Protein AF-A0A0F2L322-F1 (afdb_monomer_lite)

Secondary structure (DSSP, 8-state):
----EE---EEES-HHHHHHHHHTT---EEE-EEEEEEETTEEEEEEESSTT-EEEEEEE---EE---------EEEEEEE--SSTTPPPEEEEEEE--EEEEEEEEEE--EEEEE-S--SSS-GGGG---------EEEEEEEE---EEEEE--

pLDDT: mean 93.97, std 6.43, range [60.31, 98.62]

Radius of gyration: 17.5 Å; chains: 1; bounding box: 43×41×44 Å

Structure (mmCIF, N/CA/C/O backbone):
data_AF-A0A0F2L322-F1
#
_entry.id   AF-A0A0F2L322-F1
#
loop_
_atom_site.group_PDB
_atom_site.id
_atom_site.type_symbol
_atom_site.label_atom_id
_atom_site.label_alt_id
_atom_site.label_comp_id
_atom_site.label_asym_id
_atom_site.label_entity_id
_atom_site.label_seq_id
_atom_site.pdbx_PDB_ins_code
_atom_site.Cartn_x
_atom_site.Cartn_y
_atom_site.Cartn_z
_atom_site.occupancy
_atom_site.B_iso_or_equiv
_atom_site.auth_seq_id
_atom_site.auth_comp_id
_atom_site.auth_asym_id
_atom_site.auth_atom_id
_atom_site.pdbx_PDB_model_num
ATOM 1 N N . GLY A 1 1 ? -5.402 22.760 3.038 1.00 74.81 1 GLY A N 1
ATOM 2 C CA . GLY A 1 1 ? -4.187 23.553 2.788 1.00 74.81 1 GLY A CA 1
ATOM 3 C C . GLY A 1 1 ? -3.024 22.663 2.406 1.00 74.81 1 GLY A C 1
ATOM 4 O O . GLY A 1 1 ? -2.596 22.723 1.269 1.00 74.81 1 GLY A O 1
ATOM 5 N N . GLN A 1 2 ? -2.531 21.828 3.329 1.00 81.50 2 GLN A N 1
ATOM 6 C CA . GLN A 1 2 ? -1.408 20.915 3.072 1.00 81.50 2 GLN A CA 1
ATOM 7 C C . GLN A 1 2 ? -1.843 19.657 2.297 1.00 81.50 2 GLN A C 1
ATOM 9 O O . GLN A 1 2 ? -2.841 19.035 2.664 1.00 81.50 2 GLN A O 1
ATOM 14 N N . GLU A 1 3 ? -1.084 19.270 1.269 1.00 85.06 3 GLU A N 1
ATOM 15 C CA . GLU A 1 3 ? -1.274 18.011 0.536 1.00 85.06 3 GLU A CA 1
ATOM 16 C C . GLU A 1 3 ? -0.951 16.804 1.430 1.00 85.06 3 GLU A C 1
ATOM 18 O O . GLU A 1 3 ? 0.088 16.773 2.096 1.00 85.06 3 GLU A O 1
ATOM 23 N N . LYS A 1 4 ? -1.848 15.810 1.458 1.00 88.81 4 LYS A N 1
ATOM 24 C CA . LYS A 1 4 ? -1.683 14.562 2.218 1.00 88.81 4 LYS A CA 1
ATOM 25 C C . LYS A 1 4 ? -2.232 13.378 1.428 1.00 88.81 4 LYS A C 1
ATOM 27 O O . LYS A 1 4 ? -3.207 13.519 0.694 1.00 88.81 4 LYS A O 1
ATOM 32 N N . TYR A 1 5 ? -1.662 12.194 1.638 1.00 91.94 5 TYR A N 1
ATOM 33 C CA . TYR A 1 5 ? -2.169 10.960 1.034 1.00 91.94 5 TYR A CA 1
ATOM 34 C C . TYR A 1 5 ? -3.107 10.224 1.978 1.00 91.94 5 TYR A C 1
ATOM 36 O O . TYR A 1 5 ? -2.713 9.872 3.086 1.00 91.94 5 TYR A O 1
ATOM 44 N N . PHE A 1 6 ? -4.321 9.917 1.530 1.00 94.81 6 PHE A N 1
ATOM 45 C CA . PHE A 1 6 ? -5.230 9.043 2.264 1.00 94.81 6 PHE A CA 1
ATOM 46 C C . PHE A 1 6 ? -5.056 7.590 1.816 1.00 94.81 6 PHE A C 1
ATOM 48 O O . PHE A 1 6 ? -5.117 7.282 0.627 1.00 94.81 6 PHE A O 1
ATOM 55 N N . THR A 1 7 ? -4.829 6.677 2.761 1.00 95.50 7 THR A N 1
ATOM 56 C CA . THR A 1 7 ? -4.699 5.247 2.445 1.00 95.50 7 THR A CA 1
ATOM 57 C C . THR A 1 7 ? -6.072 4.593 2.400 1.00 95.50 7 THR A C 1
ATOM 59 O O . THR A 1 7 ? -6.579 4.163 3.430 1.00 95.50 7 THR A O 1
ATOM 62 N N . ALA A 1 8 ? -6.658 4.517 1.203 1.00 94.50 8 ALA A N 1
ATOM 63 C CA . ALA A 1 8 ? -7.971 3.905 0.990 1.00 94.50 8 ALA A CA 1
ATOM 64 C C . ALA A 1 8 ? -7.932 2.366 1.016 1.00 94.50 8 ALA A C 1
ATOM 66 O O . ALA A 1 8 ? -8.810 1.735 1.594 1.00 94.50 8 ALA A O 1
ATOM 67 N N . TYR A 1 9 ? -6.892 1.766 0.429 1.00 96.19 9 TYR A N 1
ATOM 68 C CA . TYR A 1 9 ? -6.712 0.315 0.347 1.00 96.19 9 TYR A CA 1
ATOM 69 C C . TYR A 1 9 ? -5.259 -0.052 0.636 1.00 96.19 9 TYR A C 1
ATOM 71 O O . TYR A 1 9 ? -4.341 0.664 0.230 1.00 96.19 9 TYR A O 1
ATOM 79 N N . ASN A 1 10 ? -5.034 -1.173 1.322 1.00 97.06 10 ASN A N 1
ATOM 80 C CA . ASN A 1 10 ? -3.701 -1.732 1.506 1.00 97.06 10 ASN A CA 1
ATOM 81 C C . ASN A 1 10 ? -3.786 -3.256 1.679 1.00 97.06 10 ASN A C 1
ATOM 83 O O . ASN A 1 10 ? -4.694 -3.761 2.334 1.00 97.06 10 ASN A O 1
ATOM 87 N N . TYR A 1 11 ? -2.835 -3.986 1.103 1.00 98.12 11 TYR A N 1
ATOM 88 C CA . TYR A 1 11 ? -2.778 -5.442 1.161 1.00 98.12 11 TYR A CA 1
ATOM 89 C C . TYR A 1 11 ? -1.413 -5.880 1.672 1.00 98.12 11 TYR A C 1
ATOM 91 O O . TYR A 1 11 ? -0.409 -5.215 1.411 1.00 98.12 11 TYR A O 1
ATOM 99 N N . VAL A 1 12 ? -1.402 -6.965 2.437 1.00 97.94 12 VAL A N 1
ATOM 100 C CA . VAL A 1 12 ? -0.202 -7.584 3.007 1.00 97.94 12 VAL A CA 1
ATOM 101 C C . VAL A 1 12 ? -0.347 -9.102 2.982 1.00 97.94 12 VAL A C 1
ATOM 103 O O . VAL A 1 12 ? -1.456 -9.621 2.873 1.00 97.94 12 VAL A O 1
ATOM 106 N N . ASN A 1 13 ? 0.769 -9.805 3.120 1.00 97.25 13 ASN A N 1
ATOM 107 C CA . ASN A 1 13 ? 0.838 -11.262 3.232 1.00 97.25 13 ASN A CA 1
ATOM 108 C C . ASN A 1 13 ? 1.418 -11.718 4.591 1.00 97.25 13 ASN A C 1
ATOM 110 O O . ASN A 1 13 ? 1.746 -12.887 4.743 1.00 97.25 13 ASN A O 1
ATOM 114 N N . SER A 1 14 ? 1.523 -10.816 5.580 1.00 97.38 14 SER A N 1
ATOM 115 C CA . SER A 1 14 ? 1.957 -11.128 6.950 1.00 97.38 14 SER A CA 1
ATOM 116 C C . SER A 1 14 ? 0.954 -10.652 8.000 1.00 97.38 14 SER A C 1
ATOM 118 O O . SER A 1 14 ? 0.349 -9.581 7.880 1.00 97.38 14 SER A O 1
ATOM 120 N N . ASP A 1 15 ? 0.780 -11.462 9.037 1.00 97.50 15 ASP A N 1
ATOM 121 C CA . ASP A 1 15 ? -0.103 -11.228 10.180 1.00 97.50 15 ASP A CA 1
ATOM 122 C C . ASP A 1 15 ? 0.376 -10.072 11.055 1.00 97.50 15 ASP A C 1
ATOM 124 O O . ASP A 1 15 ? -0.403 -9.163 11.336 1.00 97.50 15 ASP A O 1
ATOM 128 N N . VAL A 1 16 ? 1.670 -10.019 11.372 1.00 97.19 16 VAL A N 1
ATOM 129 C CA . VAL A 1 16 ? 2.290 -8.900 12.093 1.00 97.19 16 VAL A CA 1
ATOM 130 C C . VAL A 1 16 ? 2.059 -7.597 11.329 1.00 97.19 16 VAL A C 1
ATOM 132 O O . VAL A 1 16 ? 1.667 -6.579 11.901 1.00 97.19 16 VAL A O 1
ATOM 135 N N . GLY A 1 17 ? 2.236 -7.631 10.003 1.00 95.56 17 GLY A N 1
ATOM 136 C CA . GLY A 1 17 ? 1.980 -6.488 9.140 1.00 95.56 17 GLY A CA 1
ATOM 137 C C . GLY A 1 17 ? 0.511 -6.067 9.146 1.00 95.56 17 GLY A C 1
ATOM 138 O O . GLY A 1 17 ? 0.231 -4.862 9.136 1.00 95.56 17 GLY A O 1
ATOM 139 N N . LEU A 1 18 ? -0.413 -7.028 9.156 1.00 97.69 18 LEU A N 1
ATOM 140 C CA . LEU A 1 18 ? -1.853 -6.795 9.189 1.00 97.69 18 LEU A CA 1
ATOM 141 C C . LEU A 1 18 ? -2.288 -6.176 10.522 1.00 97.69 18 LEU A C 1
ATOM 143 O O . LEU A 1 18 ? -2.849 -5.077 10.511 1.00 97.69 18 LEU A O 1
ATOM 147 N N . ALA A 1 19 ? -2.007 -6.856 11.634 1.00 97.81 19 ALA A N 1
ATOM 148 C CA . ALA A 1 19 ? -2.435 -6.480 12.979 1.00 97.81 19 ALA A CA 1
ATOM 149 C C . ALA A 1 19 ? -1.874 -5.110 13.368 1.00 97.81 19 ALA A C 1
ATOM 151 O O . ALA A 1 19 ? -2.639 -4.167 13.571 1.00 97.81 19 ALA A O 1
ATOM 152 N N . ALA A 1 20 ? -0.547 -4.936 13.310 1.00 96.12 20 ALA A N 1
ATOM 153 C CA . ALA A 1 20 ? 0.090 -3.665 13.650 1.00 96.12 20 ALA A CA 1
ATOM 154 C C . ALA A 1 20 ? -0.454 -2.513 12.789 1.00 96.12 20 ALA A C 1
ATOM 156 O O . ALA A 1 20 ? -0.787 -1.442 13.295 1.00 96.12 20 ALA A O 1
ATOM 157 N N . GLY A 1 21 ? -0.615 -2.744 11.480 1.00 96.62 21 GLY A N 1
ATOM 158 C CA . GLY A 1 21 ? -1.168 -1.759 10.551 1.00 96.62 21 GLY A CA 1
ATOM 159 C C . GLY A 1 21 ? -2.556 -1.258 10.951 1.00 96.62 21 GLY A C 1
ATOM 160 O O . GLY A 1 21 ? -2.794 -0.047 10.939 1.00 96.62 21 GLY A O 1
ATOM 161 N N . ARG A 1 22 ? -3.453 -2.185 11.298 1.00 97.94 22 ARG A N 1
ATOM 162 C CA . ARG A 1 22 ? -4.852 -1.903 11.638 1.00 97.94 22 ARG A CA 1
ATOM 163 C C . ARG A 1 22 ? -4.994 -1.317 13.040 1.00 97.94 22 ARG A C 1
ATOM 165 O O . ARG A 1 22 ? -5.684 -0.318 13.212 1.00 97.94 22 ARG A O 1
ATOM 172 N N . GLU A 1 23 ? -4.319 -1.901 14.021 1.00 97.12 23 GLU A N 1
ATOM 173 C CA . GLU A 1 23 ? -4.528 -1.600 15.439 1.00 97.12 23 GLU A CA 1
ATOM 174 C C . GLU A 1 23 ? -3.740 -0.381 15.913 1.00 97.12 23 GLU A C 1
ATOM 176 O O . GLU A 1 23 ? -4.272 0.438 16.662 1.00 97.12 23 GLU A O 1
ATOM 181 N N . ILE A 1 24 ? -2.500 -0.199 15.448 1.00 96.25 24 ILE A N 1
ATOM 182 C CA . ILE A 1 24 ? -1.673 0.944 15.857 1.00 96.25 24 ILE A CA 1
ATOM 183 C C . ILE A 1 24 ? -2.119 2.188 15.087 1.00 96.25 24 ILE A C 1
ATOM 185 O O . ILE A 1 24 ? -2.552 3.174 15.689 1.00 96.25 24 ILE A O 1
ATOM 189 N N . TRP A 1 25 ? -2.081 2.123 13.752 1.00 96.56 25 TRP A N 1
ATOM 190 C CA . TRP A 1 25 ? -2.254 3.302 12.895 1.00 96.56 25 TRP A CA 1
ATOM 191 C C . TRP A 1 25 ? -3.591 3.391 12.144 1.00 96.56 25 TRP A C 1
ATOM 193 O O . TRP A 1 25 ? -3.838 4.413 11.508 1.00 96.56 25 TRP A O 1
ATOM 203 N N . GLY A 1 26 ? -4.441 2.359 12.164 1.00 97.44 26 GLY A N 1
ATOM 204 C CA . GLY A 1 26 ? -5.729 2.387 11.455 1.00 97.44 26 GLY A CA 1
ATOM 205 C C . GLY A 1 26 ? -5.654 2.180 9.942 1.00 97.44 26 GLY A C 1
ATOM 206 O O . GLY A 1 26 ? -6.554 2.591 9.217 1.00 97.44 26 GLY A O 1
ATOM 207 N N . VAL A 1 27 ? -4.578 1.585 9.424 1.00 97.31 27 VAL A N 1
ATOM 208 C CA . VAL A 1 27 ? -4.444 1.308 7.987 1.00 97.31 27 VAL A CA 1
ATOM 209 C C . VAL A 1 27 ? -5.430 0.200 7.594 1.00 97.31 27 VAL A C 1
ATOM 211 O O . VAL A 1 27 ? -5.427 -0.841 8.255 1.00 97.31 27 VAL A O 1
ATOM 214 N N . PRO A 1 28 ? -6.227 0.348 6.515 1.00 97.19 28 PRO A N 1
ATOM 215 C CA . PRO A 1 28 ? -7.263 -0.616 6.129 1.00 97.19 28 PRO A CA 1
ATOM 216 C C . PRO A 1 28 ? -6.664 -1.842 5.423 1.00 97.19 28 PRO A C 1
ATOM 218 O O . PRO A 1 28 ? -6.990 -2.157 4.279 1.00 97.19 28 PRO A O 1
ATOM 221 N N . LYS A 1 29 ? -5.731 -2.519 6.096 1.00 97.94 29 LYS A N 1
ATOM 222 C CA . LYS A 1 29 ? -5.033 -3.681 5.559 1.00 97.94 29 LYS A CA 1
ATOM 223 C C . LYS A 1 29 ? -5.966 -4.887 5.452 1.00 97.94 29 LYS A C 1
ATOM 225 O O . LYS A 1 29 ? -6.771 -5.130 6.359 1.00 97.94 29 LYS A O 1
ATOM 230 N N . LYS A 1 30 ? -5.802 -5.649 4.370 1.00 97.81 30 LYS A N 1
ATOM 231 C CA . LYS A 1 30 ? -6.370 -6.987 4.147 1.00 97.81 30 LYS A CA 1
ATOM 232 C C . LYS A 1 30 ? -5.268 -7.973 3.747 1.00 97.81 30 LYS A C 1
ATOM 234 O O . LYS A 1 30 ? -4.254 -7.568 3.181 1.00 97.81 30 LYS A O 1
ATOM 239 N N . PHE A 1 31 ? -5.491 -9.261 3.997 1.00 97.62 31 PHE A N 1
ATOM 240 C CA . PHE A 1 31 ? -4.633 -10.315 3.457 1.00 97.62 31 PHE A CA 1
ATOM 241 C C . PHE A 1 31 ? -4.862 -10.523 1.962 1.00 97.62 31 PHE A C 1
ATOM 243 O O . PHE A 1 31 ? -6.012 -10.538 1.517 1.00 97.62 31 PHE A O 1
ATOM 250 N N . GLY A 1 32 ? -3.778 -10.730 1.218 1.00 97.50 32 GLY A N 1
ATOM 251 C CA . GLY A 1 32 ? -3.788 -11.147 -0.183 1.00 97.50 32 GLY A CA 1
ATOM 252 C C . GLY A 1 32 ? -2.496 -11.874 -0.552 1.00 97.50 32 GLY A C 1
ATOM 253 O O . GLY A 1 32 ? -1.523 -11.836 0.200 1.00 97.50 32 GLY A O 1
ATOM 254 N N . VAL A 1 33 ? -2.488 -12.523 -1.715 1.00 98.12 33 VAL A N 1
ATOM 255 C CA . VAL A 1 33 ? -1.269 -13.082 -2.307 1.00 98.12 33 VAL A CA 1
ATOM 256 C C . VAL A 1 33 ? -0.654 -12.006 -3.181 1.00 98.12 33 VAL A C 1
ATOM 258 O O . VAL A 1 33 ? -1.272 -11.541 -4.133 1.00 98.12 33 VAL A O 1
ATOM 261 N N . LEU A 1 34 ? 0.542 -11.562 -2.829 1.00 98.00 34 LEU A N 1
ATOM 262 C CA . LEU A 1 34 ? 1.242 -10.507 -3.544 1.00 98.00 34 LEU A CA 1
ATOM 263 C C . LEU A 1 34 ? 2.737 -10.751 -3.469 1.00 98.00 34 LEU A C 1
ATOM 265 O O . LEU A 1 34 ? 3.229 -11.226 -2.444 1.00 98.00 34 LEU A O 1
ATOM 269 N N . ASP A 1 35 ? 3.431 -10.405 -4.543 1.00 97.94 35 ASP A N 1
ATOM 270 C CA . ASP A 1 35 ? 4.883 -10.491 -4.614 1.00 97.94 35 ASP A CA 1
ATOM 271 C C . ASP A 1 35 ? 5.438 -9.554 -5.697 1.00 97.94 35 ASP A C 1
ATOM 273 O O . ASP A 1 35 ? 4.688 -8.985 -6.501 1.00 97.94 35 ASP A O 1
ATOM 277 N N . ILE A 1 36 ? 6.761 -9.400 -5.707 1.00 97.69 36 ILE A N 1
ATOM 278 C CA . ILE A 1 36 ? 7.539 -8.744 -6.754 1.00 97.69 36 ILE A CA 1
ATOM 279 C C . ILE A 1 36 ? 8.475 -9.783 -7.375 1.00 97.69 36 ILE A C 1
ATOM 281 O O . ILE A 1 36 ? 9.462 -10.198 -6.774 1.00 97.69 36 ILE A O 1
ATOM 285 N N . VAL A 1 37 ? 8.194 -10.160 -8.617 1.00 97.94 37 VAL A N 1
ATOM 286 C CA . VAL A 1 37 ? 8.911 -11.194 -9.365 1.00 97.94 37 VAL A CA 1
ATOM 287 C C . VAL A 1 37 ? 9.802 -10.548 -10.421 1.00 97.94 37 VAL A C 1
ATOM 289 O O . VAL A 1 37 ? 9.384 -9.625 -11.120 1.00 97.94 37 VAL A O 1
ATOM 292 N N . LYS A 1 38 ? 11.033 -11.042 -10.560 1.00 97.69 38 LYS A N 1
ATOM 293 C CA . LYS A 1 38 ? 11.947 -10.654 -11.644 1.00 97.69 38 LYS A CA 1
ATOM 294 C C . LYS A 1 38 ? 11.882 -11.679 -12.769 1.00 97.69 38 LYS A C 1
ATOM 296 O O . LYS A 1 38 ? 11.907 -12.878 -12.502 1.00 97.69 38 LYS A O 1
ATOM 301 N N . TYR A 1 39 ? 11.847 -11.209 -14.009 1.00 96.81 39 TYR A N 1
ATOM 302 C CA . TYR A 1 39 ? 11.903 -12.044 -15.203 1.00 96.81 39 TYR A CA 1
ATOM 303 C C . TYR A 1 39 ? 12.774 -11.357 -16.256 1.00 96.81 39 TYR A C 1
ATOM 305 O O . TYR A 1 39 ? 12.341 -10.396 -16.885 1.00 96.81 39 TYR A O 1
ATOM 313 N N . TYR A 1 40 ? 14.011 -11.836 -16.416 1.00 96.38 40 TYR A N 1
ATOM 314 C CA . TYR A 1 40 ? 15.049 -11.173 -17.215 1.00 96.38 40 TYR A CA 1
ATOM 315 C C . TYR A 1 40 ? 15.208 -9.690 -16.834 1.00 96.38 40 TYR A C 1
ATOM 317 O O . TYR A 1 40 ? 15.572 -9.386 -15.697 1.00 96.38 40 TYR A O 1
ATOM 325 N N . ASP A 1 41 ? 14.942 -8.778 -17.766 1.00 96.38 41 ASP A N 1
ATOM 326 C CA . ASP A 1 41 ? 15.022 -7.328 -17.603 1.00 96.38 41 ASP A CA 1
ATOM 327 C C . ASP A 1 41 ? 13.709 -6.695 -17.110 1.00 96.38 41 ASP A C 1
ATOM 329 O O . ASP A 1 41 ? 13.632 -5.480 -16.930 1.00 96.38 41 ASP A O 1
ATOM 333 N N . LEU A 1 42 ? 12.681 -7.506 -16.850 1.00 98.06 42 LEU A N 1
ATOM 334 C CA . LEU A 1 42 ? 11.395 -7.063 -16.329 1.00 98.06 42 LEU A CA 1
ATOM 335 C C . LEU A 1 42 ? 11.260 -7.347 -14.835 1.00 98.06 42 LEU A C 1
ATOM 337 O O . LEU A 1 42 ? 11.711 -8.364 -14.302 1.00 98.06 42 LEU A O 1
ATOM 341 N N . VAL A 1 43 ? 10.539 -6.457 -14.164 1.00 98.50 43 VAL A N 1
ATOM 342 C CA . VAL A 1 43 ? 10.058 -6.646 -12.799 1.00 98.50 43 VAL A CA 1
ATOM 343 C C . VAL A 1 43 ? 8.542 -6.535 -12.804 1.00 98.50 43 VAL A C 1
ATOM 345 O O . VAL A 1 43 ? 7.989 -5.544 -13.279 1.00 98.50 43 VAL A O 1
ATOM 348 N N . MET A 1 44 ? 7.870 -7.544 -12.256 1.00 98.38 44 MET A N 1
ATOM 349 C CA . MET A 1 44 ? 6.419 -7.602 -12.132 1.00 98.38 44 MET A CA 1
ATOM 350 C C . MET A 1 44 ? 6.010 -7.633 -10.660 1.00 98.38 44 MET A C 1
ATOM 352 O O . MET A 1 44 ? 6.351 -8.563 -9.939 1.00 98.38 44 MET A O 1
ATOM 356 N N . GLY A 1 45 ? 5.225 -6.655 -10.223 1.00 98.38 45 GLY A N 1
ATOM 357 C CA . GLY A 1 45 ? 4.457 -6.726 -8.983 1.00 98.38 45 GLY A CA 1
ATOM 358 C C . GLY A 1 45 ? 3.035 -7.207 -9.256 1.00 98.38 45 GLY A C 1
ATOM 359 O O . GLY A 1 45 ? 2.428 -6.803 -10.251 1.00 98.38 45 GLY A O 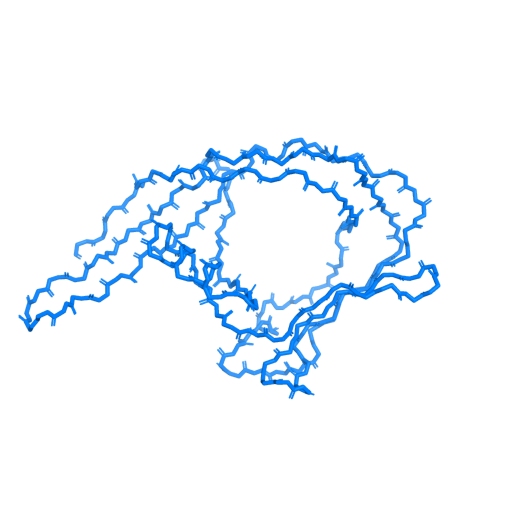1
ATOM 360 N N . TYR A 1 46 ? 2.470 -8.031 -8.379 1.00 98.50 46 TYR A N 1
ATOM 361 C CA . TYR A 1 46 ? 1.076 -8.458 -8.511 1.00 98.50 46 TYR A CA 1
ATOM 362 C C . TYR A 1 46 ? 0.337 -8.527 -7.175 1.00 98.50 46 TYR A C 1
ATOM 364 O O . TYR A 1 46 ? 0.950 -8.630 -6.116 1.00 98.50 46 TYR A O 1
ATOM 372 N N . LEU A 1 47 ? -0.994 -8.472 -7.243 1.00 98.62 47 LEU A N 1
ATOM 373 C CA . LEU A 1 47 ? -1.907 -8.709 -6.127 1.00 98.62 47 LEU A CA 1
ATOM 374 C C . LEU A 1 47 ? -3.044 -9.629 -6.572 1.00 98.62 47 LEU A C 1
ATOM 376 O O . LEU A 1 47 ? -3.745 -9.329 -7.538 1.00 98.62 47 LEU A O 1
ATOM 380 N N . GLU A 1 48 ? -3.267 -10.692 -5.815 1.00 98.50 48 GLU A N 1
ATOM 381 C CA . GLU A 1 48 ? -4.325 -11.682 -5.971 1.00 98.50 48 GLU A CA 1
ATOM 382 C C . GLU A 1 48 ? -5.133 -11.824 -4.683 1.00 98.50 48 GLU A C 1
ATOM 384 O O . GLU A 1 48 ? -4.582 -11.877 -3.576 1.00 98.50 48 GLU A O 1
ATOM 389 N N . ARG A 1 49 ? -6.458 -11.891 -4.825 1.00 97.50 49 ARG A N 1
ATOM 390 C CA . ARG A 1 49 ? -7.365 -12.179 -3.712 1.00 97.50 49 ARG A CA 1
ATOM 391 C C . ARG A 1 49 ? -8.723 -12.669 -4.244 1.00 97.50 49 ARG A C 1
ATOM 393 O O . ARG A 1 49 ? -9.490 -11.837 -4.731 1.00 97.50 49 ARG A O 1
ATOM 400 N N . PRO A 1 50 ? -9.057 -13.970 -4.111 1.00 96.69 50 PRO A N 1
ATOM 401 C CA . PRO A 1 50 ? -8.230 -15.079 -3.591 1.00 96.69 50 PRO A CA 1
ATOM 402 C C . PRO A 1 50 ? -7.023 -15.422 -4.499 1.00 96.69 50 PRO A C 1
ATOM 404 O O . PRO A 1 50 ? -6.895 -14.825 -5.569 1.00 96.69 50 PRO A O 1
ATOM 407 N N . PRO A 1 51 ? -6.128 -16.355 -4.099 1.00 97.00 51 PRO A N 1
ATOM 408 C CA . PRO A 1 51 ? -5.066 -16.856 -4.981 1.00 97.00 51 PRO A CA 1
ATOM 409 C C . PRO A 1 51 ? -5.623 -17.294 -6.345 1.00 97.00 51 PRO A C 1
ATOM 411 O O . PRO A 1 51 ? -6.684 -17.914 -6.407 1.00 97.00 51 PRO A O 1
ATOM 414 N N . GLY A 1 52 ? -4.937 -16.945 -7.434 1.00 96.94 52 GLY A N 1
ATOM 415 C CA . GLY A 1 52 ? -5.403 -17.173 -8.807 1.00 96.94 52 GLY A CA 1
ATOM 416 C C . GLY A 1 52 ? -6.378 -16.112 -9.338 1.00 96.94 52 GLY A C 1
ATOM 417 O O . GLY A 1 52 ? -6.562 -16.009 -10.549 1.00 96.94 52 GLY A O 1
ATOM 418 N N . TYR A 1 53 ? -6.954 -15.265 -8.478 1.00 97.81 53 TYR A N 1
ATOM 419 C CA . TYR A 1 53 ? -7.809 -14.150 -8.891 1.00 97.81 53 TYR A CA 1
ATOM 420 C C . TYR A 1 53 ? -7.036 -12.828 -8.864 1.00 97.81 53 TYR A C 1
ATOM 422 O O . TYR A 1 53 ? -6.971 -12.127 -7.848 1.00 97.81 53 TYR A O 1
ATOM 430 N N . ARG A 1 54 ? -6.413 -12.487 -9.997 1.00 98.25 54 ARG A N 1
ATOM 431 C CA . ARG A 1 54 ? -5.552 -11.302 -10.142 1.00 98.25 54 ARG A CA 1
ATOM 432 C C . ARG A 1 54 ? -6.357 -10.008 -10.063 1.00 98.25 54 ARG A C 1
ATOM 434 O O . ARG A 1 54 ? -7.222 -9.774 -10.897 1.00 98.25 54 ARG A O 1
ATOM 441 N N . LEU A 1 55 ? -6.033 -9.134 -9.114 1.00 98.19 55 LEU A N 1
ATOM 442 C CA . LEU A 1 55 ? -6.637 -7.805 -8.987 1.00 98.19 55 LEU A CA 1
ATOM 443 C C . LEU A 1 55 ? -5.778 -6.720 -9.636 1.00 98.19 55 LEU A C 1
ATOM 445 O O . LEU A 1 55 ? -6.306 -5.851 -10.325 1.00 98.19 55 LEU A O 1
ATOM 449 N N . VAL A 1 56 ? -4.460 -6.763 -9.423 1.00 98.06 56 VAL A N 1
ATOM 450 C CA . VAL A 1 56 ? -3.522 -5.754 -9.937 1.00 98.06 56 VAL A CA 1
ATOM 451 C C . VAL A 1 56 ? -2.269 -6.427 -10.469 1.00 98.06 56 VAL A C 1
ATOM 453 O O . VAL A 1 56 ? -1.738 -7.337 -9.835 1.00 98.06 56 VAL A O 1
ATOM 456 N N . THR A 1 57 ? -1.771 -5.932 -11.598 1.00 98.12 57 THR A N 1
ATOM 457 C CA . THR A 1 57 ? -0.457 -6.265 -12.150 1.00 98.12 57 THR A CA 1
ATOM 458 C C . THR A 1 57 ? 0.267 -4.968 -12.491 1.00 98.12 57 THR A C 1
ATOM 460 O O . THR A 1 57 ? -0.280 -4.117 -13.191 1.00 98.12 57 THR A O 1
ATOM 463 N N . ALA A 1 58 ? 1.491 -4.811 -12.004 1.00 98.00 58 ALA A N 1
ATOM 464 C CA . ALA A 1 58 ? 2.385 -3.714 -12.344 1.00 98.00 58 ALA A CA 1
ATOM 465 C C . ALA A 1 58 ? 3.656 -4.295 -12.963 1.00 98.00 58 ALA A C 1
ATOM 467 O O . ALA A 1 58 ? 4.255 -5.190 -12.379 1.00 98.00 58 ALA A O 1
ATOM 468 N N . ILE A 1 59 ? 4.068 -3.803 -14.126 1.00 98.38 59 ILE A N 1
ATOM 469 C CA . ILE A 1 59 ? 5.285 -4.239 -14.817 1.00 98.38 59 ILE A CA 1
ATOM 470 C C . ILE A 1 59 ? 6.153 -3.014 -15.053 1.00 98.38 59 ILE A C 1
ATOM 472 O O . ILE A 1 59 ? 5.643 -1.962 -15.435 1.00 98.38 59 ILE A O 1
ATOM 476 N N . ILE A 1 60 ? 7.455 -3.151 -14.845 1.00 98.50 60 ILE A N 1
ATOM 477 C CA . ILE A 1 60 ? 8.455 -2.146 -15.190 1.00 98.50 60 ILE A CA 1
ATOM 478 C C . ILE A 1 60 ? 9.665 -2.833 -15.813 1.00 98.50 60 ILE A C 1
ATOM 480 O O . ILE A 1 60 ? 10.077 -3.902 -15.361 1.00 98.50 60 ILE A O 1
ATOM 484 N N . ARG A 1 61 ? 10.245 -2.188 -16.822 1.00 98.31 61 ARG A N 1
ATOM 485 C CA . ARG A 1 61 ? 11.602 -2.456 -17.292 1.00 98.31 61 ARG A CA 1
ATOM 486 C C . ARG A 1 61 ? 12.526 -1.386 -16.699 1.00 98.31 61 ARG A C 1
ATOM 488 O O . ARG A 1 61 ? 12.406 -0.229 -17.095 1.00 98.31 61 ARG A O 1
ATOM 495 N N . PRO A 1 62 ? 13.352 -1.695 -15.685 1.00 97.75 62 PRO A N 1
ATOM 496 C CA . PRO A 1 62 ? 14.234 -0.704 -15.072 1.00 97.75 62 PRO A CA 1
ATOM 497 C C . PRO A 1 62 ? 15.376 -0.345 -16.033 1.00 97.75 62 PRO A C 1
ATOM 499 O O . PRO A 1 62 ? 16.175 -1.213 -16.372 1.00 97.75 62 PRO A O 1
ATOM 502 N N . GLU A 1 63 ? 15.461 0.914 -16.461 1.00 97.12 63 GLU A N 1
ATOM 503 C CA . GLU A 1 63 ? 16.437 1.362 -17.473 1.00 97.12 63 GLU A CA 1
ATOM 504 C C . GLU A 1 63 ? 17.373 2.451 -16.938 1.00 97.12 63 GLU A C 1
ATOM 506 O O . GLU A 1 63 ? 18.577 2.408 -17.182 1.00 97.12 63 GLU A O 1
ATOM 511 N N . GLU A 1 64 ? 16.849 3.397 -16.154 1.00 97.06 64 GLU A N 1
ATOM 512 C CA . GLU A 1 64 ? 17.600 4.572 -15.700 1.00 97.06 64 GLU A CA 1
ATOM 513 C C . GLU A 1 64 ? 17.507 4.753 -14.179 1.00 97.06 64 GLU A C 1
ATOM 515 O O . GLU A 1 64 ? 16.466 4.441 -13.586 1.00 97.06 64 GLU A O 1
ATOM 520 N N . PRO A 1 65 ? 18.544 5.293 -13.511 1.00 96.94 65 PRO A N 1
ATOM 521 C CA . PRO A 1 65 ? 18.457 5.661 -12.102 1.00 96.94 65 PRO A CA 1
ATOM 522 C C . PRO A 1 65 ? 17.324 6.663 -11.841 1.00 96.94 65 PRO A C 1
ATOM 524 O O . PRO A 1 65 ? 17.231 7.713 -12.475 1.00 96.94 65 PRO A O 1
ATOM 527 N N . ALA A 1 66 ? 16.470 6.374 -10.860 1.00 94.88 66 ALA A N 1
ATOM 528 C CA . ALA A 1 66 ? 15.379 7.263 -10.478 1.00 94.88 66 ALA A CA 1
ATOM 529 C C . ALA A 1 66 ? 15.796 8.212 -9.350 1.00 94.88 66 ALA A C 1
ATOM 531 O O . ALA A 1 66 ? 16.241 7.785 -8.284 1.00 94.88 66 ALA A O 1
ATOM 532 N N . GLN A 1 67 ? 15.526 9.506 -9.523 1.00 89.06 67 GLN A N 1
ATOM 533 C CA . GLN A 1 67 ? 15.640 10.477 -8.436 1.00 89.06 67 GLN A CA 1
ATOM 534 C C . GLN A 1 67 ? 14.415 10.400 -7.520 1.00 89.06 67 GLN A C 1
ATOM 536 O O . GLN A 1 67 ? 13.340 10.922 -7.832 1.00 89.06 67 GLN A O 1
ATOM 541 N N . VAL A 1 68 ? 14.555 9.732 -6.376 1.00 85.50 68 VAL A N 1
ATOM 542 C CA . VAL A 1 68 ? 13.507 9.664 -5.351 1.00 85.50 68 VAL A CA 1
ATOM 543 C C . VAL A 1 68 ? 13.776 10.737 -4.308 1.00 85.50 68 VAL A C 1
ATOM 545 O O . VAL A 1 68 ? 14.678 10.606 -3.486 1.00 85.50 68 VAL A O 1
ATOM 548 N N . GLN A 1 69 ? 12.991 11.811 -4.348 1.00 75.75 69 GLN A N 1
ATOM 549 C CA . GLN A 1 69 ? 13.018 12.803 -3.279 1.00 75.75 69 GLN A CA 1
ATOM 550 C C . GLN A 1 69 ? 12.437 12.183 -2.000 1.00 75.75 69 GLN A C 1
ATOM 552 O O . GLN A 1 69 ? 11.498 11.381 -2.094 1.00 75.75 69 GLN A O 1
ATOM 557 N N . PRO A 1 70 ? 12.950 12.544 -0.810 1.00 67.31 70 PRO A N 1
ATOM 558 C CA . PRO A 1 70 ? 12.341 12.141 0.447 1.00 67.31 70 PRO A CA 1
ATOM 559 C C . PRO A 1 70 ? 10.859 12.516 0.436 1.00 67.31 70 PRO A C 1
ATOM 561 O O . PRO A 1 70 ? 10.505 13.687 0.290 1.00 67.31 70 PRO A O 1
ATOM 564 N N . LEU A 1 71 ? 9.981 11.520 0.556 1.00 64.31 71 LEU A N 1
ATOM 565 C CA . LEU A 1 71 ? 8.545 11.761 0.623 1.00 64.31 71 LEU A CA 1
ATOM 566 C C . LEU A 1 71 ? 8.240 12.443 1.960 1.00 64.31 71 LEU A C 1
ATOM 568 O O . LEU A 1 71 ? 8.083 11.784 2.979 1.00 64.31 71 LEU A O 1
ATOM 572 N N . SER A 1 72 ? 8.149 13.772 1.956 1.00 60.31 72 SER A N 1
ATOM 573 C CA . SER A 1 72 ? 7.661 14.564 3.094 1.00 60.31 72 SER A CA 1
ATOM 574 C C . SER A 1 72 ? 6.132 14.520 3.221 1.00 60.31 72 SER A C 1
ATOM 576 O O . SER A 1 72 ? 5.560 15.053 4.175 1.00 60.31 72 SER A O 1
ATOM 578 N N . ILE A 1 73 ? 5.455 13.876 2.263 1.00 66.81 73 ILE A N 1
ATOM 579 C CA . ILE A 1 73 ? 3.999 13.827 2.195 1.00 66.81 73 ILE A CA 1
ATOM 580 C C . ILE A 1 73 ? 3.479 12.853 3.246 1.00 66.81 73 ILE A C 1
ATOM 582 O O . ILE A 1 73 ? 3.607 11.630 3.161 1.00 66.81 73 ILE A O 1
ATOM 586 N N . THR A 1 74 ? 2.857 13.436 4.257 1.00 82.19 74 THR A N 1
ATOM 587 C CA . THR A 1 74 ? 2.185 12.737 5.346 1.00 82.19 74 THR A CA 1
ATOM 588 C C . THR A 1 74 ? 1.072 11.815 4.845 1.00 82.19 74 THR A C 1
ATOM 590 O O . THR A 1 74 ? 0.351 12.160 3.901 1.00 82.19 74 THR A O 1
ATOM 593 N N . ARG A 1 75 ? 0.900 10.661 5.502 1.00 90.94 75 ARG A N 1
ATOM 594 C CA . ARG A 1 75 ? -0.102 9.651 5.133 1.00 90.94 75 ARG A CA 1
ATOM 595 C C . ARG A 1 75 ? -1.189 9.533 6.193 1.00 90.94 75 ARG A C 1
ATOM 597 O O . ARG A 1 75 ? -0.918 9.102 7.311 1.00 90.94 75 ARG A O 1
ATOM 604 N N . LEU A 1 76 ? -2.420 9.822 5.806 1.00 95.62 76 LEU A N 1
ATOM 605 C CA . LEU A 1 76 ? -3.612 9.675 6.625 1.00 95.62 76 LEU A CA 1
ATOM 606 C C . LEU A 1 76 ? -4.200 8.263 6.510 1.00 95.62 76 LEU A C 1
ATOM 608 O O . LEU A 1 76 ? -4.180 7.645 5.439 1.00 95.62 76 LEU A O 1
ATOM 612 N N . ALA A 1 77 ? -4.754 7.777 7.614 1.00 97.12 77 ALA A N 1
ATOM 613 C CA . ALA A 1 77 ? -5.587 6.583 7.672 1.00 97.12 77 ALA A CA 1
ATOM 614 C C . ALA A 1 77 ? -6.759 6.816 8.636 1.00 97.12 77 ALA A C 1
ATOM 616 O O . ALA A 1 77 ? -6.630 7.566 9.606 1.00 97.12 77 ALA A O 1
ATOM 617 N N . LEU A 1 78 ? -7.906 6.198 8.353 1.00 97.81 78 LEU A N 1
ATOM 618 C CA . LEU A 1 78 ? -9.074 6.245 9.228 1.00 97.81 78 LEU A CA 1
ATOM 619 C C . LEU A 1 78 ? -9.071 5.002 10.121 1.00 97.81 78 LEU A C 1
ATOM 621 O O . LEU A 1 78 ? -9.394 3.904 9.672 1.00 97.81 78 LEU A O 1
ATOM 625 N N . LYS A 1 79 ? -8.692 5.185 11.385 1.00 98.12 79 LYS A N 1
ATOM 626 C CA . LYS A 1 79 ? -8.718 4.143 12.406 1.00 98.12 79 LYS A CA 1
ATOM 627 C C . LYS A 1 79 ? -10.146 3.944 12.886 1.00 98.12 79 LYS A C 1
ATOM 629 O O . LYS A 1 79 ? -10.747 4.872 13.420 1.00 98.12 79 LYS A O 1
ATOM 634 N N . ILE A 1 80 ? -10.653 2.730 12.705 1.00 97.25 80 ILE A N 1
ATOM 635 C CA . ILE A 1 80 ? -11.963 2.302 13.191 1.00 97.25 80 ILE A CA 1
ATOM 636 C C . ILE A 1 80 ? -11.758 1.021 13.992 1.00 97.25 80 ILE A C 1
ATOM 638 O O . ILE A 1 80 ? -11.388 -0.001 13.412 1.00 97.25 80 ILE A O 1
ATOM 642 N N . ILE A 1 81 ? -11.984 1.080 15.304 1.00 96.94 81 ILE A N 1
ATOM 643 C CA . ILE A 1 81 ? -11.970 -0.090 16.189 1.00 96.94 81 ILE A CA 1
ATOM 644 C C . ILE A 1 81 ? -13.355 -0.205 16.831 1.00 96.94 81 ILE A C 1
ATOM 646 O O . ILE A 1 81 ? -13.723 0.670 17.622 1.00 96.94 81 ILE A O 1
ATOM 650 N N . PRO A 1 82 ? -14.140 -1.236 16.471 1.00 95.06 82 PRO A N 1
ATOM 651 C CA . PRO A 1 82 ? -15.416 -1.507 17.118 1.00 95.06 82 PRO A CA 1
ATOM 652 C C . PRO A 1 82 ? -15.244 -1.737 18.627 1.00 95.06 82 PRO A C 1
ATOM 654 O O . PRO A 1 82 ? -14.206 -2.256 19.049 1.00 95.06 82 PRO A O 1
ATOM 657 N N . PRO A 1 83 ? -16.245 -1.374 19.444 1.00 95.19 83 PRO A N 1
ATOM 658 C CA . PRO A 1 83 ? -16.242 -1.700 20.862 1.00 95.19 83 PRO A CA 1
ATOM 659 C C . PRO A 1 83 ? -16.378 -3.216 21.072 1.00 95.19 83 PRO A C 1
ATOM 661 O O . PRO A 1 83 ? -16.968 -3.913 20.249 1.00 95.19 83 PRO A O 1
ATOM 664 N N . ALA A 1 84 ? -15.872 -3.716 22.201 1.00 94.25 84 ALA A N 1
ATOM 665 C CA . ALA A 1 84 ? -16.079 -5.108 22.612 1.00 94.25 84 ALA A CA 1
ATOM 666 C C . ALA A 1 84 ? -17.413 -5.329 23.351 1.00 94.25 84 ALA A C 1
ATOM 668 O O . ALA A 1 84 ? -17.937 -6.436 23.331 1.00 94.25 84 ALA A O 1
ATOM 669 N N . GLY A 1 85 ? -17.930 -4.300 24.031 1.00 92.81 85 GLY A N 1
ATOM 670 C CA . GLY A 1 85 ? -19.150 -4.377 24.838 1.00 92.81 85 GLY A CA 1
ATOM 671 C C . GLY A 1 85 ? -20.335 -3.663 24.196 1.00 92.81 85 GLY A C 1
ATOM 672 O O . GLY A 1 85 ? -20.163 -2.673 23.477 1.00 92.81 85 GLY A O 1
ATOM 673 N N . ASP A 1 86 ? -21.535 -4.142 24.509 1.00 89.94 86 ASP A N 1
ATOM 674 C CA . ASP A 1 86 ? -22.787 -3.544 24.056 1.00 89.94 86 ASP A CA 1
ATOM 675 C C . ASP A 1 86 ? -22.930 -2.099 24.562 1.00 89.94 86 ASP A C 1
ATOM 677 O O . ASP A 1 86 ? -22.645 -1.786 25.718 1.00 89.94 86 ASP A O 1
ATOM 681 N N . GLY A 1 87 ? -23.354 -1.191 23.679 1.00 85.31 87 GLY A N 1
ATOM 682 C CA . GLY A 1 87 ? -23.579 0.224 24.005 1.00 85.31 87 GLY A CA 1
ATOM 683 C C . GLY A 1 87 ? -22.318 1.089 24.156 1.00 85.31 87 GLY A C 1
ATOM 684 O O . GLY A 1 87 ? -22.441 2.304 24.318 1.00 85.31 87 GLY A O 1
ATOM 685 N N . ALA A 1 88 ? -21.111 0.519 24.071 1.00 89.50 88 ALA A N 1
ATOM 686 C CA . ALA A 1 88 ? -19.875 1.300 24.077 1.00 89.50 88 ALA A CA 1
ATOM 687 C C . ALA A 1 88 ? -19.622 1.985 22.719 1.00 89.50 88 ALA A C 1
ATOM 689 O O . ALA A 1 88 ? -20.098 1.551 21.671 1.00 89.50 88 ALA A O 1
ATOM 690 N N . LYS A 1 89 ? -18.863 3.086 22.727 1.00 92.69 89 LYS A N 1
ATOM 691 C CA . LYS A 1 89 ? -18.520 3.822 21.502 1.00 92.69 89 LYS A CA 1
ATOM 692 C C . LYS A 1 89 ? -17.325 3.189 20.795 1.00 92.69 89 LYS A C 1
ATOM 694 O O . LYS A 1 89 ? -16.351 2.799 21.437 1.00 92.69 89 LYS A O 1
ATOM 699 N N . ALA A 1 90 ? -17.386 3.130 19.467 1.00 94.50 90 ALA A N 1
ATOM 700 C CA . ALA A 1 90 ? -16.239 2.759 18.648 1.00 94.50 90 ALA A CA 1
ATOM 701 C C . ALA A 1 90 ? -15.155 3.844 18.706 1.00 94.50 90 ALA A C 1
ATOM 703 O O . ALA A 1 90 ? -15.453 5.033 18.813 1.00 94.50 90 ALA A O 1
ATOM 704 N N . ILE A 1 91 ? -13.894 3.442 18.551 1.00 96.25 91 ILE A N 1
ATOM 705 C CA . ILE A 1 91 ? -12.815 4.390 18.265 1.00 96.25 91 ILE A CA 1
ATOM 706 C C . ILE A 1 91 ? -12.912 4.738 16.784 1.00 96.25 91 ILE A C 1
ATOM 708 O O . ILE A 1 91 ? -12.735 3.854 15.946 1.00 96.25 91 ILE A O 1
ATOM 712 N N . VAL A 1 92 ? -13.148 6.010 16.460 1.00 97.75 92 VAL A N 1
ATOM 713 C CA . VAL A 1 92 ? -13.148 6.513 15.080 1.00 97.75 92 VAL A CA 1
ATOM 714 C C . VAL A 1 92 ? -12.231 7.728 14.998 1.00 97.75 92 VAL A C 1
ATOM 716 O O . VAL A 1 92 ? -12.571 8.827 15.428 1.00 97.75 92 VAL A O 1
ATOM 719 N N . GLN A 1 93 ? -11.028 7.536 14.464 1.00 98.19 93 GLN A N 1
ATOM 720 C CA . GLN A 1 93 ? -9.963 8.539 14.497 1.00 98.19 93 GLN A CA 1
ATOM 721 C C . GLN A 1 93 ? -9.305 8.689 13.126 1.00 98.19 93 GLN A C 1
ATOM 723 O O . GLN A 1 93 ? -8.902 7.711 12.501 1.00 98.19 93 GLN A O 1
ATOM 728 N N . LEU A 1 94 ? -9.125 9.925 12.663 1.00 97.75 94 LEU A N 1
ATOM 729 C CA . LEU A 1 94 ? -8.211 10.216 11.563 1.00 97.75 94 LEU A CA 1
ATOM 730 C C . LEU A 1 94 ? -6.793 10.313 12.131 1.00 97.75 94 LEU A C 1
ATOM 732 O O . LEU A 1 94 ? -6.503 11.186 12.952 1.00 97.75 94 LEU A O 1
ATOM 736 N N . VAL A 1 95 ? -5.916 9.420 11.685 1.00 97.19 95 VAL A N 1
ATOM 737 C CA . VAL A 1 95 ? -4.535 9.300 12.161 1.00 97.19 95 VAL A CA 1
ATOM 738 C C . VAL A 1 95 ? -3.576 9.746 11.065 1.00 97.19 95 VAL A C 1
ATOM 740 O O . VAL A 1 95 ? -3.643 9.265 9.934 1.00 97.19 95 VAL A O 1
ATOM 743 N N . ASP A 1 96 ? -2.657 10.645 11.407 1.00 95.00 96 ASP A N 1
ATOM 744 C CA . ASP A 1 96 ? -1.556 11.075 10.549 1.00 95.00 96 ASP A CA 1
ATOM 745 C C . ASP A 1 96 ? -0.268 10.306 10.876 1.00 95.00 96 ASP A C 1
ATOM 747 O O . ASP A 1 96 ? 0.253 10.369 11.991 1.00 95.00 96 ASP A O 1
ATOM 751 N N . ARG A 1 97 ? 0.272 9.600 9.877 1.00 92.44 97 ARG A N 1
ATOM 752 C CA . ARG A 1 97 ? 1.562 8.895 9.907 1.00 92.44 97 ARG A CA 1
ATOM 753 C C . ARG A 1 97 ? 2.673 9.761 9.305 1.00 92.44 97 ARG A C 1
ATOM 755 O O . ARG A 1 97 ? 3.297 9.411 8.297 1.00 92.44 97 ARG A O 1
ATOM 762 N N . TYR A 1 98 ? 2.894 10.925 9.904 1.00 86.81 98 TYR A N 1
ATOM 763 C CA . TYR A 1 98 ? 3.837 11.929 9.405 1.00 86.81 98 TYR A CA 1
ATOM 764 C C . TYR A 1 98 ? 5.310 11.570 9.653 1.00 86.81 98 TYR A C 1
ATOM 766 O O . TYR A 1 98 ? 6.165 11.947 8.859 1.00 86.81 98 TYR A O 1
ATOM 774 N N . ARG A 1 99 ? 5.616 10.808 10.712 1.00 85.31 99 ARG A N 1
ATOM 775 C CA . ARG A 1 99 ? 6.980 10.368 11.055 1.00 85.31 99 ARG A CA 1
ATOM 776 C C . ARG A 1 99 ? 7.338 9.051 10.376 1.00 85.31 99 ARG A C 1
ATOM 778 O O . ARG A 1 99 ? 7.545 8.028 11.024 1.00 85.31 99 ARG A O 1
ATOM 785 N N . HIS A 1 100 ? 7.399 9.072 9.055 1.00 86.50 100 HIS A N 1
ATOM 786 C CA . HIS A 1 100 ? 7.971 7.967 8.298 1.00 86.50 100 HIS A CA 1
ATOM 787 C C . HIS A 1 100 ? 9.233 8.442 7.582 1.00 86.50 100 HIS A C 1
ATOM 789 O O . HIS A 1 100 ? 9.318 9.586 7.140 1.00 86.50 100 HIS A O 1
ATOM 795 N N . ARG A 1 101 ? 10.224 7.563 7.477 1.00 86.75 101 ARG A N 1
ATOM 796 C CA . ARG A 1 101 ? 11.453 7.812 6.723 1.00 86.75 101 ARG A CA 1
ATOM 797 C C . ARG A 1 101 ? 11.593 6.729 5.672 1.00 86.75 101 ARG A C 1
ATOM 799 O O . ARG A 1 101 ? 11.515 5.550 5.999 1.00 86.75 101 ARG A O 1
ATOM 806 N N . LEU A 1 102 ? 11.758 7.153 4.424 1.00 87.62 102 LEU A N 1
ATOM 807 C CA . LEU A 1 102 ? 12.036 6.285 3.288 1.00 87.62 102 LEU A CA 1
ATOM 808 C C . LEU A 1 102 ? 13.385 6.710 2.709 1.00 87.62 102 LEU A C 1
ATOM 810 O O . LEU A 1 102 ? 13.486 7.799 2.144 1.00 87.62 102 LEU A O 1
ATOM 814 N N . THR A 1 103 ? 14.400 5.865 2.856 1.00 89.25 103 THR A N 1
ATOM 815 C CA . THR A 1 103 ? 15.750 6.140 2.356 1.00 89.25 103 THR A CA 1
ATOM 816 C C . THR A 1 103 ? 16.037 5.216 1.175 1.00 89.25 103 THR A C 1
ATOM 818 O O . THR A 1 103 ? 16.152 4.005 1.383 1.00 89.25 103 THR A O 1
ATOM 821 N N . PRO A 1 104 ? 16.140 5.735 -0.062 1.00 90.38 104 PRO A N 1
ATOM 822 C CA . PRO A 1 104 ? 16.479 4.909 -1.216 1.00 90.38 104 PRO A CA 1
ATOM 823 C C . PRO A 1 104 ? 17.907 4.364 -1.091 1.00 90.38 104 PRO A C 1
ATOM 825 O O . PRO A 1 104 ? 18.844 5.124 -0.859 1.00 90.38 104 PRO A O 1
ATOM 828 N N . LYS A 1 105 ? 18.072 3.050 -1.267 1.00 93.44 105 LYS A N 1
ATOM 829 C CA . LYS A 1 105 ? 19.378 2.402 -1.489 1.00 93.44 105 LYS A CA 1
ATOM 830 C C . LYS A 1 105 ? 19.677 2.318 -2.975 1.00 93.44 105 LYS A C 1
ATOM 832 O O . LYS A 1 105 ? 20.756 2.683 -3.421 1.00 93.44 105 LYS A O 1
ATOM 837 N N . THR A 1 106 ? 18.688 1.857 -3.733 1.00 94.69 106 THR A N 1
ATOM 838 C CA . THR A 1 106 ? 18.688 1.833 -5.193 1.00 94.69 106 THR A CA 1
ATOM 839 C C . THR A 1 106 ? 17.294 2.197 -5.672 1.00 94.69 106 THR A C 1
ATOM 841 O O . THR A 1 106 ? 16.301 1.816 -5.053 1.00 94.69 106 THR A O 1
ATOM 844 N N . ALA A 1 107 ? 17.206 2.950 -6.760 1.00 96.25 107 ALA A N 1
ATOM 845 C CA . ALA A 1 107 ? 15.937 3.311 -7.366 1.00 96.25 107 ALA A CA 1
ATOM 846 C C . ALA A 1 107 ? 16.121 3.458 -8.872 1.00 96.25 107 ALA A C 1
ATOM 848 O O . ALA A 1 107 ? 17.101 4.041 -9.330 1.00 96.25 107 ALA A O 1
ATOM 849 N N . TRP A 1 108 ? 15.157 2.945 -9.619 1.00 97.62 108 TRP A N 1
ATOM 850 C CA . TRP A 1 108 ? 15.172 2.845 -11.067 1.00 97.62 108 TRP A CA 1
ATOM 851 C C . TRP A 1 108 ? 13.819 3.254 -11.634 1.00 97.62 108 TRP A C 1
ATOM 853 O O . TRP A 1 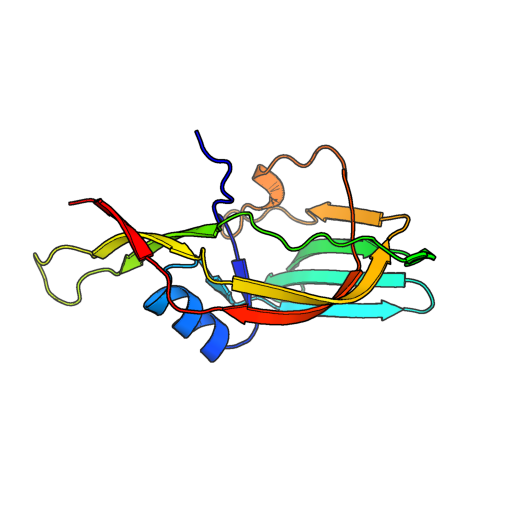108 ? 12.782 3.054 -10.997 1.00 97.62 108 TRP A O 1
ATOM 863 N N . THR A 1 109 ? 13.833 3.820 -12.831 1.00 97.81 109 THR A N 1
ATOM 864 C CA . THR A 1 109 ? 12.658 4.180 -13.624 1.00 97.81 109 THR A CA 1
ATOM 865 C C . THR A 1 109 ? 12.785 3.573 -15.019 1.00 97.81 109 THR A C 1
ATOM 867 O O . THR A 1 109 ? 13.855 3.108 -15.414 1.00 97.81 109 THR A O 1
ATOM 870 N N . GLY A 1 110 ? 11.681 3.561 -15.754 1.00 97.00 110 GLY A N 1
ATOM 871 C CA . GLY A 1 110 ? 11.636 3.106 -17.135 1.00 97.00 110 GLY A CA 1
ATOM 872 C C . GLY A 1 110 ? 10.202 2.875 -17.609 1.00 97.00 110 GLY A C 1
ATOM 873 O O . GLY A 1 110 ? 9.245 3.212 -16.891 1.00 97.00 110 GLY A O 1
ATOM 874 N N . PRO A 1 111 ? 10.035 2.307 -18.814 1.00 97.19 111 PRO A N 1
ATOM 875 C CA . PRO A 1 111 ? 8.739 1.920 -19.348 1.00 97.19 111 PRO A CA 1
ATOM 876 C C . PRO A 1 111 ? 7.993 1.012 -18.372 1.00 97.19 111 PRO A C 1
ATOM 878 O O . PRO A 1 111 ? 8.555 0.072 -17.802 1.00 97.19 111 PRO A O 1
ATOM 881 N N . CYS A 1 112 ? 6.714 1.303 -18.156 1.00 97.19 112 CYS A N 1
ATOM 882 C CA . CYS A 1 112 ? 5.916 0.613 -17.155 1.00 97.19 112 CYS A CA 1
ATOM 883 C C . CYS A 1 112 ? 4.450 0.492 -17.562 1.00 97.19 112 CYS A C 1
ATOM 885 O O . CYS A 1 112 ? 3.914 1.290 -18.328 1.00 97.19 112 CYS A O 1
ATOM 887 N N . THR A 1 113 ? 3.796 -0.524 -17.014 1.00 97.00 113 THR A N 1
ATOM 888 C CA . THR A 1 113 ? 2.377 -0.815 -17.203 1.00 97.00 113 THR A CA 1
ATOM 889 C C . THR A 1 113 ? 1.740 -1.063 -15.846 1.00 97.00 113 THR A C 1
ATOM 891 O O . THR A 1 113 ? 2.322 -1.732 -14.996 1.00 97.00 113 THR A O 1
ATOM 894 N N . LEU A 1 114 ? 0.532 -0.542 -15.648 1.00 97.38 114 LEU A N 1
ATOM 895 C CA . LEU A 1 114 ? -0.321 -0.869 -14.512 1.00 97.38 114 LEU A CA 1
ATOM 896 C C . LEU A 1 114 ? -1.672 -1.330 -15.051 1.00 97.38 114 LEU A C 1
ATOM 898 O O . LEU A 1 114 ? -2.311 -0.609 -15.814 1.00 97.38 114 LEU A O 1
ATOM 902 N N . ALA A 1 115 ? -2.104 -2.512 -14.633 1.00 95.88 115 ALA A N 1
ATOM 903 C CA . ALA A 1 115 ? -3.390 -3.086 -14.981 1.00 95.88 115 ALA A CA 1
ATOM 904 C C . ALA A 1 115 ? -4.185 -3.400 -13.711 1.00 95.88 115 ALA A C 1
ATOM 906 O O . ALA A 1 115 ? -3.664 -3.998 -12.770 1.00 95.88 115 ALA A O 1
ATOM 907 N N . PHE A 1 116 ? -5.462 -3.025 -13.719 1.00 96.56 116 PHE A N 1
ATOM 908 C CA . PHE A 1 116 ? -6.467 -3.527 -12.785 1.00 96.56 116 PHE A CA 1
ATOM 909 C C . PHE A 1 116 ? -7.168 -4.681 -13.498 1.00 96.56 116 PHE A C 1
ATOM 911 O O . PHE A 1 116 ? -7.969 -4.446 -14.398 1.00 96.56 116 PHE A O 1
ATOM 918 N N . ASN A 1 117 ? -6.765 -5.912 -13.186 1.00 95.75 117 ASN A N 1
ATOM 919 C CA . ASN A 1 117 ? -7.027 -7.075 -14.034 1.00 95.75 117 ASN A CA 1
ATOM 920 C C . ASN A 1 117 ? -8.484 -7.537 -13.971 1.00 95.75 117 ASN A C 1
ATOM 922 O O . ASN A 1 117 ? -9.136 -7.605 -15.006 1.00 95.75 117 ASN A O 1
ATOM 926 N N . ASN A 1 118 ? -8.986 -7.847 -12.773 1.00 96.81 118 ASN A N 1
ATOM 927 C CA . ASN A 1 118 ? -10.339 -8.361 -12.590 1.00 96.81 118 ASN A CA 1
ATOM 928 C C . ASN A 1 118 ? -11.149 -7.480 -11.628 1.00 96.81 118 ASN A C 1
ATOM 930 O O . ASN A 1 118 ? -10.613 -7.029 -10.607 1.00 96.81 118 ASN A O 1
ATOM 934 N N . PRO A 1 119 ? -12.447 -7.253 -11.902 1.00 96.12 119 PRO A N 1
ATOM 935 C CA . PRO A 1 119 ? -13.329 -6.596 -10.952 1.00 96.12 119 PRO A CA 1
ATOM 936 C C . PRO A 1 119 ? -13.568 -7.493 -9.731 1.00 96.12 119 PRO A C 1
ATOM 938 O O . PRO A 1 119 ? -13.683 -8.711 -9.841 1.00 96.12 119 PRO A O 1
ATOM 941 N N . SER A 1 120 ? -13.653 -6.887 -8.552 1.00 95.88 120 SER A N 1
ATOM 942 C CA . SER A 1 120 ? -14.024 -7.560 -7.306 1.00 95.88 120 SER A CA 1
ATOM 943 C C . SER A 1 120 ? -14.849 -6.601 -6.469 1.00 95.88 120 SER A C 1
ATOM 945 O O . SER A 1 120 ? -14.380 -5.513 -6.146 1.00 95.88 120 SER A O 1
ATOM 947 N N . ASP A 1 121 ? -16.068 -6.976 -6.097 1.00 94.56 121 ASP A N 1
ATOM 948 C CA . ASP A 1 121 ? -16.886 -6.125 -5.224 1.00 94.56 121 ASP A CA 1
ATOM 949 C C . ASP A 1 121 ? -16.389 -6.124 -3.774 1.00 94.56 121 ASP A C 1
ATOM 951 O O . ASP A 1 121 ? -16.649 -5.183 -3.026 1.00 94.56 121 ASP A O 1
ATOM 955 N N . ILE A 1 122 ? -15.600 -7.132 -3.394 1.00 94.19 122 ILE A N 1
ATOM 956 C CA . ILE A 1 122 ? -14.934 -7.194 -2.089 1.00 94.19 122 ILE A CA 1
ATOM 957 C C . ILE A 1 122 ? -13.715 -6.259 -2.068 1.00 94.19 122 ILE A C 1
ATOM 959 O O . ILE A 1 122 ? -13.408 -5.653 -1.037 1.00 94.19 122 ILE A O 1
ATOM 963 N N . ASP A 1 123 ? -13.022 -6.137 -3.202 1.00 96.56 123 ASP A N 1
ATOM 964 C CA . ASP A 1 123 ? -11.809 -5.339 -3.389 1.00 96.56 123 ASP A CA 1
ATOM 965 C C . ASP A 1 123 ? -11.911 -4.490 -4.664 1.00 96.56 123 ASP A C 1
ATOM 967 O O . ASP A 1 123 ? -11.278 -4.797 -5.680 1.00 96.56 123 ASP A O 1
ATOM 971 N N . PRO A 1 124 ? -12.707 -3.405 -4.634 1.00 95.56 124 PRO A N 1
ATOM 972 C CA . PRO A 1 124 ? -13.124 -2.681 -5.831 1.00 95.56 124 PRO A CA 1
ATOM 973 C C . PRO A 1 124 ? -12.056 -1.707 -6.346 1.00 95.56 124 PRO A C 1
ATOM 975 O O . PRO A 1 124 ? -12.349 -0.562 -6.685 1.00 95.56 124 PRO A O 1
ATOM 978 N N . LEU A 1 125 ? -10.802 -2.159 -6.438 1.00 95.50 125 LEU A N 1
ATOM 979 C CA . LEU A 1 125 ? -9.666 -1.373 -6.926 1.00 95.50 125 LEU A CA 1
ATOM 980 C C . LEU A 1 125 ? -9.897 -0.845 -8.349 1.00 95.50 125 LEU A C 1
ATOM 982 O O . LEU A 1 125 ? -9.510 0.279 -8.659 1.00 95.50 125 LEU A O 1
ATOM 986 N N . TYR A 1 126 ? -10.604 -1.612 -9.184 1.00 92.31 126 TYR A N 1
ATOM 987 C CA . TYR A 1 126 ? -11.008 -1.203 -10.533 1.00 92.31 126 TYR A CA 1
ATOM 988 C C . TYR A 1 126 ? -11.841 0.094 -10.549 1.00 92.31 126 TYR A C 1
ATOM 990 O O . TYR A 1 126 ? -11.767 0.863 -11.508 1.00 92.31 126 TYR A O 1
ATOM 998 N N . ARG A 1 127 ? -12.588 0.394 -9.472 1.00 94.50 127 ARG A N 1
ATOM 999 C CA . ARG A 1 127 ? -13.414 1.610 -9.362 1.00 94.50 127 ARG A CA 1
ATOM 1000 C C . ARG A 1 127 ? -12.593 2.888 -9.176 1.00 94.50 127 ARG A C 1
ATOM 1002 O O . ARG A 1 127 ? -13.150 3.972 -9.311 1.00 94.50 127 ARG A O 1
ATOM 1009 N N . LEU A 1 128 ? -11.282 2.792 -8.921 1.00 92.50 128 LEU A N 1
ATOM 1010 C CA . LEU A 1 128 ? -10.389 3.959 -8.894 1.00 92.50 128 LEU A CA 1
ATOM 1011 C C . LEU A 1 128 ? -10.257 4.635 -10.272 1.00 92.50 128 LEU A C 1
ATOM 1013 O O . LEU A 1 128 ? -9.788 5.767 -10.345 1.00 92.50 128 LEU A O 1
ATOM 1017 N N . GLY A 1 129 ? -10.677 3.969 -11.356 1.00 89.44 129 GLY A N 1
ATOM 1018 C CA . GLY A 1 129 ? -10.819 4.598 -12.669 1.00 89.44 129 GLY A CA 1
ATOM 1019 C C . GLY A 1 129 ? -9.489 4.996 -13.305 1.00 89.44 129 GLY A C 1
ATOM 1020 O O . GLY A 1 129 ? -9.359 6.114 -13.806 1.00 89.44 129 GLY A O 1
ATOM 1021 N N . PHE A 1 130 ? -8.503 4.092 -13.278 1.00 92.38 130 PHE A N 1
ATOM 1022 C CA . PHE A 1 130 ? -7.174 4.307 -13.854 1.00 92.38 130 PHE A CA 1
ATOM 1023 C C . PHE A 1 130 ? -7.234 4.882 -15.276 1.00 92.38 130 PHE A C 1
ATOM 1025 O O . PHE A 1 130 ? -7.972 4.391 -16.129 1.00 92.38 130 PHE A O 1
ATOM 1032 N N . LYS A 1 131 ? -6.446 5.936 -15.518 1.00 93.69 131 LYS A N 1
ATOM 1033 C CA . LYS A 1 131 ? -6.381 6.633 -16.813 1.00 93.69 131 LYS A CA 1
ATOM 1034 C C . LYS A 1 131 ? -5.046 6.436 -17.517 1.00 93.69 131 LYS A C 1
ATOM 1036 O O . LYS A 1 131 ? -5.023 6.103 -18.692 1.00 93.69 131 LYS A O 1
ATOM 1041 N N . ARG A 1 132 ? -3.942 6.682 -16.809 1.00 95.00 132 ARG A N 1
ATOM 1042 C CA . ARG A 1 132 ? -2.575 6.535 -17.321 1.00 95.00 132 ARG A CA 1
ATOM 1043 C C . ARG A 1 132 ? -1.573 6.505 -16.175 1.00 95.00 132 ARG A C 1
ATOM 1045 O O . ARG A 1 132 ? -1.839 7.056 -15.106 1.00 95.00 132 ARG A O 1
ATOM 1052 N N . VAL A 1 133 ? -0.403 5.923 -16.421 1.00 95.56 133 VAL A N 1
ATOM 1053 C CA . VAL A 1 133 ? 0.736 6.032 -15.504 1.00 95.56 133 VAL A CA 1
ATOM 1054 C C . VAL A 1 133 ? 1.365 7.422 -15.648 1.00 95.56 133 VAL A C 1
ATOM 1056 O O . VAL A 1 133 ? 1.532 7.922 -16.758 1.00 95.56 133 VAL A O 1
ATOM 1059 N N . ILE A 1 134 ? 1.683 8.064 -14.522 1.00 94.38 134 ILE A N 1
ATOM 1060 C CA . ILE A 1 134 ? 2.384 9.363 -14.490 1.00 94.38 134 ILE A CA 1
ATOM 1061 C C . ILE A 1 134 ? 3.872 9.217 -14.164 1.00 94.38 134 ILE A C 1
ATOM 1063 O O . ILE A 1 134 ? 4.679 10.036 -14.584 1.00 94.38 134 ILE A O 1
ATOM 1067 N N . ARG A 1 135 ? 4.220 8.191 -13.383 1.00 91.75 135 ARG A N 1
ATOM 1068 C CA . ARG A 1 135 ? 5.569 7.882 -12.915 1.00 91.75 135 ARG A CA 1
ATOM 1069 C C . ARG A 1 135 ? 5.588 6.450 -12.385 1.00 91.75 135 ARG A C 1
ATOM 1071 O O . ARG A 1 135 ? 4.614 6.022 -11.766 1.00 91.75 135 ARG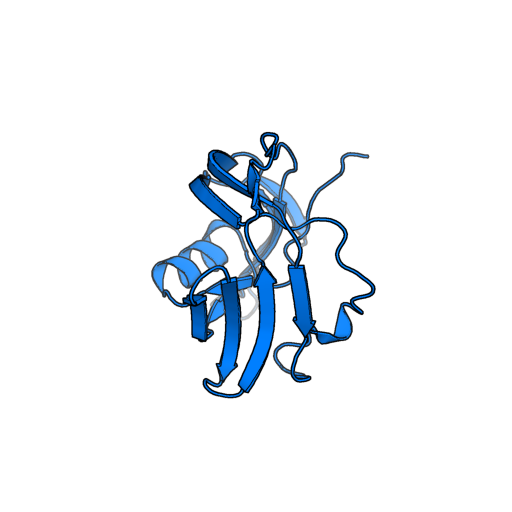 A O 1
ATOM 1078 N N . CYS A 1 136 ? 6.700 5.747 -12.571 1.00 94.06 136 CYS A N 1
ATOM 1079 C CA . CYS A 1 136 ? 6.956 4.449 -11.958 1.00 94.06 136 CYS A CA 1
ATOM 1080 C C . CYS A 1 136 ? 8.373 4.420 -11.389 1.00 94.06 136 CYS A C 1
ATOM 1082 O O . CYS A 1 136 ? 9.277 5.045 -11.934 1.00 94.06 136 CYS A O 1
ATOM 1084 N N . VAL A 1 137 ? 8.541 3.752 -10.252 1.00 95.19 137 VAL A N 1
ATOM 1085 C CA . VAL A 1 137 ? 9.834 3.592 -9.592 1.00 95.19 137 VAL A CA 1
ATOM 1086 C C . VAL A 1 137 ? 9.905 2.176 -9.040 1.00 95.19 137 VAL A C 1
ATOM 1088 O O . VAL A 1 137 ? 8.990 1.741 -8.342 1.00 95.19 137 VAL A O 1
ATOM 1091 N N . TYR A 1 138 ? 11.006 1.488 -9.316 1.00 96.25 138 TYR A N 1
ATOM 1092 C CA . TYR A 1 138 ? 11.3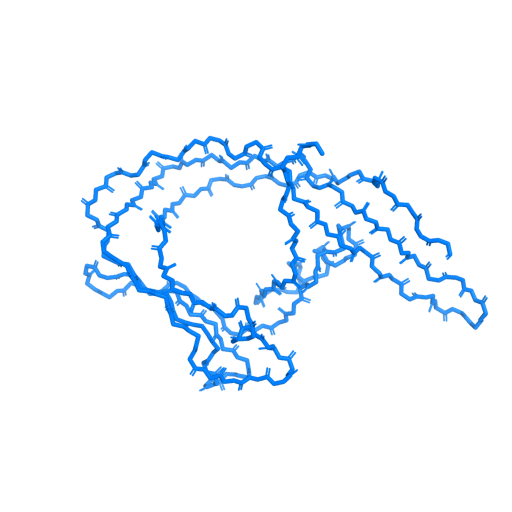67 0.217 -8.697 1.00 96.25 138 TYR A CA 1
ATOM 1093 C C . TYR A 1 138 ? 12.676 0.379 -7.933 1.00 96.25 138 TYR A C 1
ATOM 1095 O O . TYR A 1 138 ? 13.605 1.012 -8.424 1.00 96.25 138 TYR A O 1
ATOM 1103 N N . GLY A 1 139 ? 12.776 -0.169 -6.727 1.00 94.62 139 GLY A N 1
ATOM 1104 C CA . GLY A 1 139 ? 13.969 0.032 -5.920 1.00 94.62 139 GLY A CA 1
ATOM 1105 C C . GLY A 1 139 ? 13.943 -0.678 -4.582 1.00 94.62 139 GLY A C 1
ATOM 1106 O O . GLY A 1 139 ? 12.941 -1.280 -4.194 1.00 94.62 139 GLY A O 1
ATOM 1107 N N . ILE A 1 140 ? 15.065 -0.569 -3.881 1.00 95.06 140 ILE A N 1
ATOM 1108 C CA . ILE A 1 140 ? 15.249 -1.044 -2.513 1.00 95.06 140 ILE A CA 1
ATOM 1109 C C . ILE A 1 140 ? 15.339 0.180 -1.609 1.00 95.06 140 ILE A C 1
ATOM 1111 O O . ILE A 1 140 ? 16.096 1.115 -1.883 1.00 95.06 140 ILE A O 1
ATOM 1115 N N . PHE A 1 141 ? 14.569 0.168 -0.525 1.00 92.69 141 PHE A N 1
ATOM 1116 C CA . PHE A 1 141 ? 14.448 1.293 0.391 1.00 92.69 141 PHE A CA 1
ATOM 1117 C C . PHE A 1 141 ? 14.530 0.809 1.835 1.00 92.69 141 PHE A C 1
ATOM 1119 O O . PHE A 1 141 ? 13.884 -0.179 2.185 1.00 92.69 141 PHE A O 1
ATOM 1126 N N . ASP A 1 142 ? 15.234 1.558 2.680 1.00 93.00 142 ASP A N 1
ATOM 1127 C CA . ASP A 1 142 ? 15.028 1.452 4.122 1.00 93.00 142 ASP A CA 1
ATOM 1128 C C . ASP A 1 142 ? 13.750 2.211 4.465 1.00 93.00 142 ASP A C 1
ATOM 1130 O O . ASP A 1 142 ? 13.574 3.366 4.058 1.00 93.00 142 ASP A O 1
ATOM 1134 N N . TYR A 1 143 ? 12.863 1.576 5.225 1.00 90.62 143 TYR A N 1
ATOM 1135 C CA . TYR A 1 143 ? 11.618 2.190 5.658 1.00 90.62 143 TYR A CA 1
ATOM 1136 C C . TYR A 1 143 ? 11.470 2.108 7.172 1.00 90.62 143 TYR A C 1
ATOM 1138 O O . TYR A 1 143 ? 11.453 1.025 7.752 1.00 90.62 143 TYR A O 1
ATOM 1146 N N . VAL A 1 144 ? 11.316 3.270 7.802 1.00 90.62 144 VAL A N 1
ATOM 1147 C CA . VAL A 1 144 ? 10.989 3.392 9.224 1.00 90.62 144 VAL A CA 1
ATOM 1148 C C . VAL A 1 144 ? 9.627 4.057 9.340 1.00 90.62 144 VAL A C 1
ATOM 1150 O O . VAL A 1 144 ? 9.408 5.126 8.767 1.00 90.62 144 VAL A O 1
ATOM 1153 N N . LEU A 1 145 ? 8.726 3.441 10.101 1.00 91.12 145 LEU A N 1
ATOM 1154 C CA . LEU A 1 145 ? 7.416 3.989 10.435 1.00 91.12 145 LEU A CA 1
ATOM 1155 C C . LEU A 1 145 ? 7.294 4.103 11.951 1.00 91.12 145 LEU A C 1
ATOM 1157 O O . LEU A 1 145 ? 7.174 3.094 12.639 1.00 91.12 145 LEU A O 1
ATOM 1161 N N . ASP A 1 146 ? 7.319 5.335 12.447 1.00 92.56 146 ASP A N 1
ATOM 1162 C CA . ASP A 1 146 ? 7.084 5.646 13.855 1.00 92.56 146 ASP A CA 1
ATOM 1163 C C . ASP A 1 146 ? 5.568 5.745 14.142 1.00 92.56 146 ASP A C 1
ATOM 1165 O O . ASP A 1 146 ? 4.721 5.628 13.242 1.00 92.56 146 ASP A O 1
ATOM 1169 N N . PHE A 1 147 ? 5.198 5.962 15.401 1.00 93.88 147 PHE A N 1
ATOM 1170 C CA . PHE A 1 147 ? 3.814 6.195 15.798 1.00 93.88 147 PHE A CA 1
ATOM 1171 C C . PHE A 1 147 ? 3.196 7.406 15.081 1.00 93.88 147 PHE A C 1
ATOM 1173 O O . PHE A 1 147 ? 3.861 8.371 14.693 1.00 93.88 147 PHE A O 1
ATOM 1180 N N . GLY A 1 148 ? 1.879 7.329 14.884 1.00 93.62 148 GLY A N 1
ATOM 1181 C CA . GLY A 1 148 ? 1.092 8.410 14.299 1.00 93.62 148 GLY A CA 1
ATOM 1182 C C .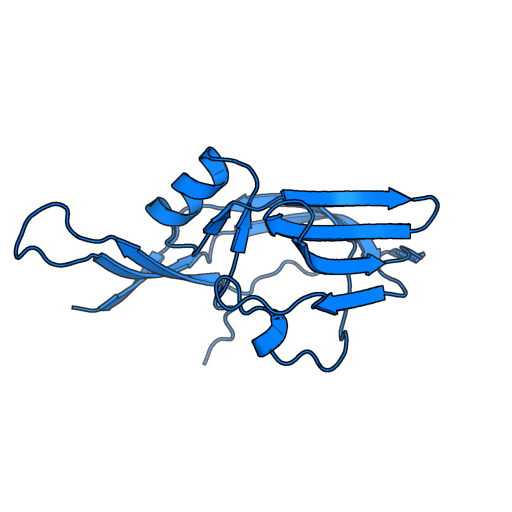 GLY A 1 148 ? 0.603 9.422 15.336 1.00 93.62 148 GLY A C 1
ATOM 1183 O O . GLY A 1 148 ? 0.785 9.257 16.539 1.00 93.62 148 GLY A O 1
ATOM 1184 N N . ARG A 1 149 ? -0.077 10.463 14.857 1.00 95.62 149 ARG A N 1
ATOM 1185 C CA . ARG A 1 149 ? -0.821 11.425 15.681 1.00 95.62 149 ARG A CA 1
ATOM 1186 C C . ARG A 1 149 ? -2.292 11.406 15.284 1.00 95.62 149 ARG A C 1
ATOM 1188 O O . ARG A 1 149 ? -2.600 11.472 14.097 1.00 95.62 149 ARG A O 1
ATOM 1195 N N . VAL A 1 150 ? -3.197 11.391 16.261 1.00 97.25 150 VAL A N 1
ATOM 1196 C CA . VAL A 1 150 ? -4.623 11.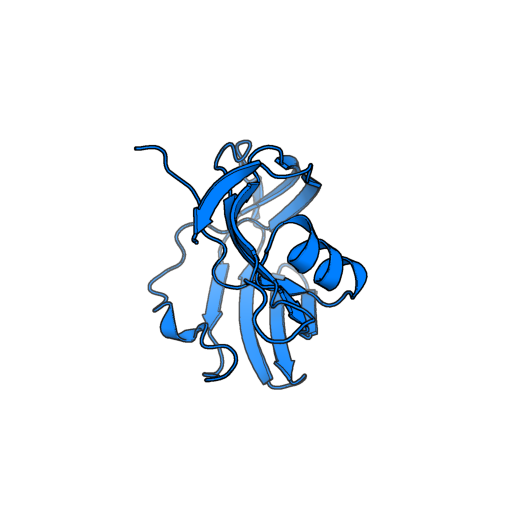641 16.008 1.00 97.25 150 VAL A CA 1
ATOM 1197 C C . VAL A 1 150 ? -4.792 13.111 15.624 1.00 97.25 150 VAL A C 1
ATOM 1199 O O . VAL A 1 150 ? -4.413 14.006 16.380 1.00 97.25 150 VAL A O 1
ATOM 1202 N N . VAL A 1 151 ? -5.312 13.360 14.422 1.00 96.31 151 VAL A N 1
ATOM 1203 C CA . VAL A 1 151 ? -5.579 14.719 13.917 1.00 96.31 151 VAL A CA 1
ATOM 1204 C C . VAL A 1 151 ? -7.053 15.093 14.004 1.00 96.31 151 VAL A C 1
ATOM 1206 O O . VAL A 1 151 ? -7.380 16.275 13.984 1.00 96.31 151 VAL A O 1
ATOM 1209 N N . LYS A 1 152 ? -7.939 14.097 14.109 1.00 97.06 152 LYS A N 1
ATOM 1210 C CA . LYS A 1 152 ? -9.362 14.291 14.382 1.00 97.06 152 LYS A CA 1
ATOM 1211 C C . LYS A 1 152 ? -9.954 13.040 15.015 1.00 97.06 152 LYS A C 1
ATOM 1213 O O . LYS A 1 152 ? -9.700 11.938 14.535 1.00 97.06 152 LYS A O 1
ATOM 1218 N N . GLU A 1 153 ? -10.772 13.233 16.035 1.00 97.31 153 GLU A N 1
ATOM 1219 C CA . GLU A 1 153 ? -11.616 12.200 16.628 1.00 97.31 153 GLU A CA 1
ATOM 1220 C C . GLU A 1 153 ? -13.066 12.434 16.191 1.00 97.31 153 GLU A C 1
ATOM 1222 O O . GLU A 1 153 ? -13.523 13.578 16.124 1.00 97.31 153 GLU A O 1
ATOM 1227 N N . TYR A 1 154 ? -13.755 11.365 15.804 1.00 94.94 154 TYR A N 1
ATOM 1228 C CA . TYR A 1 154 ? -15.161 11.384 15.418 1.00 94.94 154 TYR A CA 1
ATOM 1229 C C . TYR A 1 154 ? -15.949 10.710 16.542 1.00 94.94 154 TYR A C 1
ATOM 1231 O O . TYR A 1 154 ? -15.662 9.570 16.902 1.00 94.94 154 TYR A O 1
ATOM 1239 N N . THR A 1 155 ? -16.879 11.458 17.130 1.00 80.62 155 THR A N 1
ATOM 1240 C CA . THR A 1 155 ? -17.722 11.049 18.266 1.00 80.62 155 THR A CA 1
ATOM 1241 C C . THR A 1 155 ? -18.965 10.286 17.865 1.00 80.62 155 THR A C 1
ATOM 1243 O O . THR A 1 155 ? -19.476 10.583 16.761 1.00 80.62 155 THR A O 1
#

Sequence (155 aa):
GQEKYFTAYNYVNSDVGLAAGREIWGVPKKFGVLDIVKYYDLVMGYLERPPGYRLVTAIIRPEEPAQVQPLSITRLALKIIPPAGDGAKAIVQLVDRYRHRLTPKTAWTGPCTLAFNNPSDIDPLYRLGFKRVIRCVYGIFDYVLDFGRVVKEYT

Foldseek 3Di:
DDAAAEQPEEEDQDPCCQCCCQPQANRRYDYWDWDWDDDPQKIKTWTGVHPVRTFKIKMFRFDAFDDDDWPQHKYWHWHWADDPDPPDDIWTFIWIQRPKTKAFPTKTWGDMDMDRDDADPVDRPVVVPDDDDPTDMDGDIDMDTDGIDGPDTDD